Protein AF-0000000079418816 (afdb_homodimer)

Solvent-accessible surface area (backbone atoms only — not comparable to full-atom values): 10644 Å² total; per-residue (Å²): 135,80,79,70,75,73,76,77,67,71,70,72,61,75,65,78,61,76,42,84,51,84,63,90,63,68,49,43,57,79,76,64,30,91,41,49,34,32,41,36,38,38,47,60,48,99,66,18,82,58,53,42,35,40,35,27,32,51,92,74,64,47,74,44,38,36,15,52,84,21,71,58,33,36,50,51,46,38,59,57,60,29,59,69,67,73,46,70,87,120,135,82,82,70,76,73,79,78,67,71,70,71,62,73,68,78,60,77,42,84,51,83,62,89,64,69,49,43,57,78,75,64,28,88,40,50,35,32,40,34,40,38,48,60,48,98,68,20,84,57,55,42,35,39,33,27,30,50,93,73,64,46,74,43,39,35,15,52,86,21,70,58,33,36,50,53,46,38,60,56,59,29,59,67,65,76,46,68,87,121

Organism: Chrysemys picta bellii (NCBI:txid8478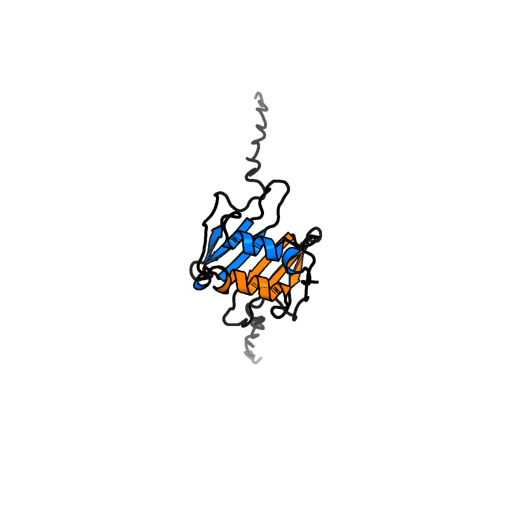)

Structure (mmCIF, N/CA/C/O backbone):
data_AF-0000000079418816-model_v1
#
loop_
_entity.id
_entity.type
_entity.pdbx_description
1 polymer 'C-X-C motif chemokine'
#
loop_
_atom_site.group_PDB
_atom_site.id
_atom_site.type_symbol
_atom_site.label_atom_id
_atom_site.label_alt_id
_atom_site.label_comp_id
_atom_site.label_asym_id
_atom_site.label_entity_id
_atom_site.label_seq_id
_atom_site.pdbx_PDB_ins_code
_atom_site.Cartn_x
_atom_site.Cartn_y
_atom_site.Cartn_z
_atom_site.occupancy
_atom_site.B_iso_or_equiv
_atom_site.auth_seq_id
_atom_site.auth_comp_id
_atom_site.auth_asym_id
_atom_site.auth_atom_id
_atom_site.pdbx_PDB_model_num
ATOM 1 N N . MET A 1 1 ? -8.602 8.156 62.469 1 29.17 1 MET A N 1
ATOM 2 C CA . MET A 1 1 ? -8.273 7.258 61.375 1 29.17 1 MET A CA 1
ATOM 3 C C . MET A 1 1 ? -9.188 7.512 60.156 1 29.17 1 MET A C 1
ATOM 5 O O . MET A 1 1 ? -10.266 6.918 60.062 1 29.17 1 MET A O 1
ATOM 9 N N . ASN A 1 2 ? -9.547 8.734 59.906 1 34.06 2 ASN A N 1
ATOM 10 C CA . ASN A 1 2 ? -10.336 9.367 58.875 1 34.06 2 ASN A CA 1
ATOM 11 C C . ASN A 1 2 ? -9.82 8.984 57.469 1 34.06 2 ASN A C 1
ATOM 13 O O . ASN A 1 2 ? -8.719 9.367 57.094 1 34.06 2 ASN A O 1
ATOM 17 N N . TYR A 1 3 ? -10.172 7.695 57.125 1 39.72 3 TYR A N 1
ATOM 18 C CA . TYR A 1 3 ? -10.008 7.109 55.781 1 39.72 3 TYR A CA 1
ATOM 19 C C . TYR A 1 3 ? -10.523 8.055 54.719 1 39.72 3 TYR A C 1
ATOM 21 O O . TYR A 1 3 ? -11.734 8.273 54.594 1 39.72 3 TYR A O 1
ATOM 29 N N . ARG A 1 4 ? -9.914 9.25 54.656 1 35.97 4 ARG A N 1
ATOM 30 C CA . ARG A 1 4 ? -10.203 10.203 53.562 1 35.97 4 ARG A CA 1
ATOM 31 C C . ARG A 1 4 ? -10.164 9.523 52.219 1 35.97 4 ARG A C 1
ATOM 33 O O . ARG A 1 4 ? -9.18 8.852 51.875 1 35.97 4 ARG A O 1
ATOM 40 N N . ILE A 1 5 ? -11.281 9.078 51.719 1 45.28 5 ILE A N 1
ATOM 41 C CA . ILE A 1 5 ? -11.539 8.57 50.375 1 45.28 5 ILE A CA 1
ATOM 42 C C . ILE A 1 5 ? -10.984 9.547 49.344 1 45.28 5 ILE A C 1
ATOM 44 O O . ILE A 1 5 ? -11.523 10.648 49.156 1 45.28 5 ILE A O 1
ATOM 48 N N . THR A 1 6 ? -9.898 10.195 49.5 1 41.06 6 THR A N 1
ATOM 49 C CA . THR A 1 6 ? -9.719 11.141 48.406 1 41.06 6 THR A CA 1
ATOM 50 C C . THR A 1 6 ? -9.969 10.461 47.062 1 41.06 6 THR A C 1
ATOM 52 O O . THR A 1 6 ? -9.906 9.234 46.969 1 41.06 6 THR A O 1
ATOM 55 N N . GLY A 1 7 ? -10.227 11.312 46 1 36.22 7 GLY A N 1
ATOM 56 C CA . GLY A 1 7 ? -10.719 11.555 44.656 1 36.22 7 GLY A CA 1
ATOM 57 C C . GLY A 1 7 ? -10.008 10.719 43.594 1 36.22 7 GLY A C 1
ATOM 58 O O . GLY A 1 7 ? -8.781 10.672 43.562 1 36.22 7 GLY A O 1
ATOM 59 N N . CYS A 1 8 ? -10.57 9.5 43.312 1 35.91 8 CYS A N 1
ATOM 60 C CA . CYS A 1 8 ? -10.312 8.68 42.156 1 35.91 8 CYS A CA 1
ATOM 61 C C . CYS A 1 8 ? -9.984 9.547 40.938 1 35.91 8 CYS A C 1
ATOM 63 O O . CYS A 1 8 ? -10.867 10.203 40.375 1 35.91 8 CYS A O 1
ATOM 65 N N . SER A 1 9 ? -9.078 10.5 41.219 1 40.78 9 SER A N 1
ATOM 66 C CA . SER A 1 9 ? -8.883 11.211 39.969 1 40.78 9 SER A CA 1
ATOM 67 C C . SER A 1 9 ? -8.758 10.234 38.781 1 40.78 9 SER A C 1
ATOM 69 O O . SER A 1 9 ? -8.008 9.258 38.875 1 40.78 9 SER A O 1
ATOM 71 N N . ILE A 1 10 ? -9.93 10.016 38.219 1 42.16 10 ILE A N 1
ATOM 72 C CA . ILE A 1 10 ? -9.984 9.328 36.938 1 42.16 10 ILE A CA 1
ATOM 73 C C . ILE A 1 10 ? -8.883 9.859 36 1 42.16 10 ILE A C 1
ATOM 75 O O . ILE A 1 10 ? -8.836 11.055 35.719 1 42.16 10 ILE A O 1
ATOM 79 N N . VAL A 1 11 ? -7.684 9.539 36.312 1 39.5 11 VAL A N 1
ATOM 80 C CA . VAL A 1 11 ? -6.648 9.805 35.312 1 39.5 11 VAL A CA 1
ATOM 81 C C . VAL A 1 11 ? -7.211 9.578 33.906 1 39.5 11 VAL A C 1
ATOM 83 O O . VAL A 1 11 ? -7.641 8.469 33.562 1 39.5 11 VAL A O 1
ATOM 86 N N . ARG A 1 12 ? -7.988 10.578 33.406 1 38.59 12 ARG A N 1
ATOM 87 C CA . ARG A 1 12 ? -8.336 10.523 32 1 38.59 12 ARG A CA 1
ATOM 88 C C . ARG A 1 12 ? -7.152 10.07 31.156 1 38.59 12 ARG A C 1
ATOM 90 O O . ARG A 1 12 ? -6.086 10.688 31.188 1 38.59 12 ARG A O 1
ATOM 97 N N . MET A 1 13 ? -6.773 8.781 31.281 1 39.41 13 MET A N 1
ATOM 98 C CA . MET A 1 13 ? -5.75 8.359 30.328 1 39.41 13 MET A CA 1
ATOM 99 C C . MET A 1 13 ? -5.828 9.172 29.047 1 39.41 13 MET A C 1
ATOM 101 O O . MET A 1 13 ? -6.922 9.5 28.578 1 39.41 13 MET A O 1
ATOM 105 N N . PRO A 1 14 ? -4.883 10.117 28.766 1 42.06 14 PRO A N 1
ATOM 106 C CA . PRO A 1 14 ? -4.871 10.68 27.422 1 42.06 14 PRO A CA 1
ATOM 107 C C . PRO A 1 14 ? -5.492 9.75 26.375 1 42.06 14 PRO A C 1
ATOM 109 O O . PRO A 1 14 ? -5.211 8.547 26.375 1 42.06 14 PRO A O 1
ATOM 112 N N . THR A 1 15 ? -6.816 9.727 26.375 1 40.22 15 THR A N 1
ATOM 113 C CA . THR A 1 15 ? -7.324 9.031 25.188 1 40.22 15 THR A CA 1
ATOM 114 C C . THR A 1 15 ? -6.367 9.188 24.016 1 40.22 15 THR A C 1
ATOM 116 O O . THR A 1 15 ? -5.922 10.297 23.719 1 40.22 15 THR A O 1
ATOM 119 N N . SER A 1 16 ? -5.137 8.602 24 1 44.81 16 SER A N 1
ATOM 120 C CA . SER A 1 16 ? -4.309 8.672 22.797 1 44.81 16 SER A CA 1
ATOM 121 C C . SER A 1 16 ? -5.113 9.18 21.594 1 44.81 16 SER A C 1
ATOM 123 O O . SER A 1 16 ? -5.891 8.43 21 1 44.81 16 SER A O 1
ATOM 125 N N . SER A 1 17 ? -5.785 10.281 21.766 1 44.09 17 SER A N 1
ATOM 126 C CA . SER A 1 17 ? -6.582 11.031 20.797 1 44.09 17 SER A CA 1
ATOM 127 C C . SER A 1 17 ? -5.883 11.094 19.438 1 44.09 17 SER A C 1
ATOM 129 O O . SER A 1 17 ? -6.305 11.844 18.547 1 44.09 17 SER A O 1
ATOM 131 N N . ARG A 1 18 ? -4.488 11.141 19.359 1 49.53 18 ARG A N 1
ATOM 132 C CA . ARG A 1 18 ? -4.066 11.188 17.953 1 49.53 18 ARG A CA 1
ATOM 133 C C . ARG A 1 18 ? -4.887 10.234 17.109 1 49.53 18 ARG A C 1
ATOM 135 O O . ARG A 1 18 ? -4.883 9.023 17.344 1 49.53 18 ARG A O 1
ATOM 142 N N . GLY A 1 19 ? -5.977 10.586 16.953 1 57.84 19 GLY A N 1
ATOM 143 C CA . GLY A 1 19 ? -6.875 9.828 16.094 1 57.84 19 GLY A CA 1
ATOM 144 C C . GLY A 1 19 ? -6.156 8.828 15.211 1 57.84 19 GLY A C 1
ATOM 145 O O . GLY A 1 19 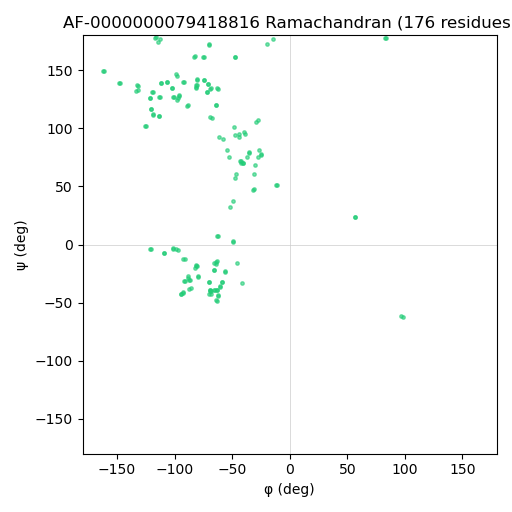? -4.977 8.539 15.422 1 57.84 19 GLY A O 1
ATOM 146 N N . ARG A 1 20 ? -6.895 7.996 14.398 1 67.81 20 ARG A N 1
ATOM 147 C CA . ARG A 1 20 ? -6.539 6.84 13.578 1 67.81 20 ARG A CA 1
ATOM 148 C C . ARG A 1 20 ? -5.578 7.234 12.461 1 67.81 20 ARG A C 1
ATOM 150 O O . ARG A 1 20 ? -5.051 6.375 11.75 1 67.81 20 ARG A O 1
ATOM 157 N N . CYS A 1 21 ? -5.094 8.742 12.609 1 84 21 CYS A N 1
ATOM 158 C CA . CYS A 1 21 ? -4.215 9.062 11.492 1 84 21 CYS A CA 1
ATOM 159 C C . CYS A 1 21 ? -2.805 8.531 11.742 1 84 21 CYS A C 1
ATOM 161 O O . CYS A 1 21 ? -2.314 8.57 12.867 1 84 21 CYS A O 1
ATOM 163 N N . LEU A 1 22 ? -2.291 8.031 10.867 1 89.12 22 LEU A N 1
ATOM 164 C CA . LEU A 1 22 ? -0.971 7.422 10.984 1 89.12 22 LEU A CA 1
ATOM 165 C C . LEU A 1 22 ? 0.127 8.453 10.734 1 89.12 22 LEU A C 1
ATOM 167 O O . LEU A 1 22 ? 1.235 8.32 11.258 1 89.12 22 LEU A O 1
ATOM 171 N N . CYS A 1 23 ? -0.204 9.43 9.883 1 92.44 23 CYS A N 1
ATOM 172 C CA . CYS A 1 23 ? 0.782 10.453 9.547 1 92.44 23 CYS A CA 1
ATOM 173 C C . CYS A 1 23 ? 0.585 11.703 10.398 1 92.44 23 CYS A C 1
ATOM 175 O O . CYS A 1 23 ? -0.519 12.242 10.469 1 92.44 23 CYS A O 1
ATOM 177 N N . VAL A 1 24 ? 1.654 12.133 11.078 1 84.06 24 VAL A N 1
ATOM 178 C CA . VAL A 1 24 ? 1.581 13.25 12.008 1 84.06 24 VAL A CA 1
ATOM 179 C C . VAL A 1 24 ? 1.806 14.562 11.25 1 84.06 24 VAL A C 1
ATOM 181 O O . VAL A 1 24 ? 1.176 15.578 11.555 1 84.06 24 VAL A O 1
ATOM 184 N N . THR A 1 25 ? 2.674 14.609 10.289 1 87.38 25 THR A N 1
ATOM 185 C CA . THR A 1 25 ? 2.99 15.797 9.516 1 87.38 25 THR A CA 1
ATOM 186 C C . THR A 1 25 ? 2.541 15.641 8.07 1 87.38 25 THR A C 1
ATOM 188 O O . THR A 1 25 ? 1.988 14.602 7.695 1 87.38 25 THR A O 1
ATOM 191 N N . ALA A 1 26 ? 2.684 16.625 7.258 1 92.94 26 ALA A N 1
ATOM 192 C CA . ALA A 1 26 ? 2.234 16.625 5.867 1 92.94 26 ALA A CA 1
ATOM 193 C C . ALA A 1 26 ? 3.016 15.602 5.043 1 92.94 26 ALA A C 1
ATOM 195 O O . ALA A 1 26 ? 2.58 15.203 3.961 1 92.94 26 ALA A O 1
ATOM 196 N N . GLY A 1 27 ? 4.07 15.141 5.504 1 94.75 27 GLY A N 1
ATOM 197 C CA . GLY A 1 27 ? 4.84 14.102 4.84 1 94.75 27 GLY A CA 1
ATOM 198 C C . GLY A 1 27 ? 5.75 14.641 3.75 1 94.75 27 GLY A C 1
ATOM 199 O O . GLY A 1 27 ? 5.777 15.852 3.496 1 94.75 27 GLY A O 1
ATOM 200 N N . ILE A 1 28 ? 6.488 13.828 3.137 1 95.62 28 ILE A N 1
ATOM 201 C CA . ILE A 1 28 ? 7.387 14.164 2.039 1 95.62 28 ILE A CA 1
ATOM 202 C C . ILE A 1 28 ? 6.609 14.195 0.726 1 95.62 28 ILE A C 1
ATOM 204 O O . ILE A 1 28 ? 5.5 13.656 0.641 1 95.62 28 ILE A O 1
ATOM 208 N N .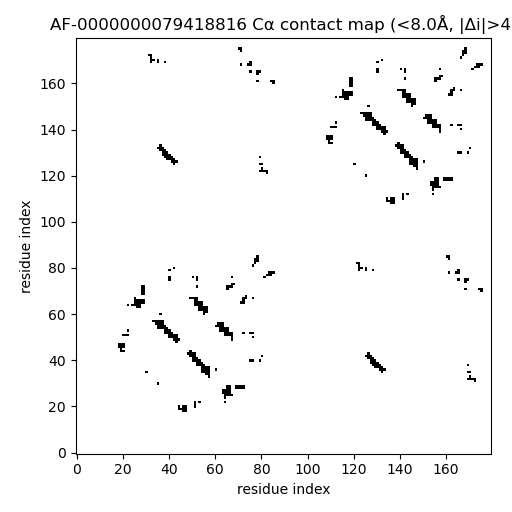 ARG A 1 29 ? 7.164 14.805 -0.195 1 93.44 29 ARG A N 1
ATOM 209 C CA . ARG A 1 29 ? 6.434 15.016 -1.439 1 93.44 29 ARG A CA 1
ATOM 210 C C . ARG A 1 29 ? 6.695 13.883 -2.43 1 93.44 29 ARG A C 1
ATOM 212 O O . ARG A 1 29 ? 5.852 13.586 -3.277 1 93.44 29 ARG A O 1
ATOM 219 N N . SER A 1 30 ? 7.934 13.297 -2.357 1 92.88 30 SER A N 1
ATOM 220 C CA . SER A 1 30 ? 8.266 12.25 -3.32 1 92.88 30 SER A CA 1
ATOM 221 C C . SER A 1 30 ? 9.445 11.406 -2.834 1 92.88 30 SER A C 1
ATOM 223 O O . SER A 1 30 ? 10.305 11.898 -2.104 1 92.88 30 SER A O 1
ATOM 225 N N . ILE A 1 31 ? 9.414 10.109 -3.256 1 93.75 31 ILE A N 1
ATOM 226 C CA . ILE A 1 31 ? 10.484 9.164 -2.973 1 93.75 31 ILE A CA 1
ATOM 227 C C . ILE A 1 31 ? 10.852 8.406 -4.246 1 93.75 31 ILE A C 1
ATOM 229 O O . ILE A 1 31 ? 9.969 7.977 -5 1 93.75 31 ILE A O 1
ATOM 233 N N . HIS A 1 32 ? 12.133 8.344 -4.48 1 93.12 32 HIS A N 1
ATOM 234 C CA . HIS A 1 32 ? 12.57 7.555 -5.625 1 93.12 32 HIS A CA 1
ATOM 235 C C . HIS A 1 32 ? 12.203 6.086 -5.449 1 93.12 32 HIS A C 1
ATOM 237 O O . HIS A 1 32 ? 12.398 5.516 -4.375 1 93.12 32 HIS A O 1
ATOM 243 N N . PRO A 1 33 ? 11.648 5.48 -6.52 1 92.88 33 PRO A N 1
ATOM 244 C CA . PRO A 1 33 ? 11.195 4.09 -6.438 1 92.88 33 PRO A CA 1
ATOM 245 C C . PRO A 1 33 ? 12.297 3.129 -6.008 1 92.88 33 PRO A C 1
ATOM 247 O O . PRO A 1 33 ? 12.023 2.094 -5.398 1 92.88 33 PRO A O 1
ATOM 250 N N . LYS A 1 34 ? 13.547 3.5 -6.211 1 91 34 LYS A N 1
ATOM 251 C CA . LYS A 1 34 ? 14.672 2.627 -5.871 1 91 34 LYS A CA 1
ATOM 252 C C . LYS A 1 34 ? 14.758 2.416 -4.363 1 91 34 LYS A C 1
ATOM 254 O O . LYS A 1 34 ? 15.312 1.412 -3.902 1 91 34 LYS A O 1
ATOM 259 N N . TYR A 1 35 ? 14.18 3.34 -3.684 1 94.12 35 TYR A N 1
ATOM 260 C CA . TYR A 1 35 ? 14.32 3.289 -2.232 1 94.12 35 TYR A CA 1
ATOM 261 C C . TYR A 1 35 ? 13.062 2.719 -1.584 1 94.12 35 TYR A C 1
ATOM 263 O O . TYR A 1 35 ? 13.023 2.512 -0.369 1 94.12 35 TYR A O 1
ATOM 271 N N . ILE A 1 36 ? 12.125 2.453 -2.346 1 95.25 36 ILE A N 1
ATOM 272 C CA . ILE A 1 36 ? 10.836 2.029 -1.809 1 95.25 36 ILE A CA 1
ATOM 273 C C . ILE A 1 36 ? 10.82 0.511 -1.654 1 95.25 36 ILE A C 1
ATOM 275 O O . ILE A 1 36 ? 11.016 -0.221 -2.625 1 95.25 36 ILE A O 1
ATOM 279 N N . ALA A 1 37 ? 10.641 0.013 -0.455 1 96.25 37 ALA A N 1
ATOM 280 C CA . ALA A 1 37 ? 10.523 -1.41 -0.149 1 96.25 37 ALA A CA 1
ATOM 281 C C . ALA A 1 37 ? 9.062 -1.845 -0.11 1 96.25 37 ALA A C 1
ATOM 283 O O . ALA A 1 37 ? 8.703 -2.898 -0.641 1 96.25 37 ALA A O 1
ATOM 284 N N . LYS A 1 38 ? 8.266 -0.982 0.519 1 97 38 LYS A N 1
ATOM 285 C CA . LYS A 1 38 ? 6.852 -1.271 0.732 1 97 38 LYS A CA 1
ATOM 286 C C . LYS A 1 38 ? 6.02 0.009 0.708 1 97 38 LYS A C 1
ATOM 288 O O . LYS A 1 38 ? 6.445 1.044 1.224 1 97 38 LYS A O 1
ATOM 293 N N . VAL A 1 39 ? 4.855 0.007 0.099 1 97.62 39 VAL A N 1
ATOM 294 C CA . VAL A 1 39 ? 3.924 1.13 0.076 1 97.62 39 VAL A CA 1
ATOM 295 C C . VAL A 1 39 ? 2.605 0.721 0.728 1 97.62 39 VAL A C 1
ATOM 297 O O . VAL A 1 39 ? 2.066 -0.349 0.435 1 97.62 39 VAL A O 1
ATOM 300 N N . GLU A 1 40 ? 2.123 1.508 1.602 1 97.62 40 GLU A N 1
ATOM 301 C CA . GLU A 1 40 ? 0.831 1.305 2.25 1 97.62 40 GLU A CA 1
ATOM 302 C C . GLU A 1 40 ? -0.098 2.492 2.014 1 97.62 40 GLU A C 1
ATOM 304 O O . GLU A 1 40 ? 0.256 3.633 2.314 1 97.62 40 GLU A O 1
ATOM 309 N N . ILE A 1 41 ? -1.265 2.258 1.525 1 97.69 41 ILE A N 1
ATOM 310 C CA . ILE A 1 41 ? -2.273 3.287 1.303 1 97.69 41 ILE A CA 1
ATOM 311 C C . ILE A 1 41 ? -3.463 3.055 2.23 1 97.69 41 ILE A C 1
ATOM 313 O O . ILE A 1 41 ? -4.164 2.047 2.109 1 97.69 41 ILE A O 1
ATOM 317 N N . TYR A 1 42 ? -3.617 3.932 3.174 1 95.94 42 TYR A N 1
ATOM 318 C CA . TYR A 1 42 ? -4.703 3.842 4.145 1 95.94 42 TYR A CA 1
ATOM 319 C C . TYR A 1 42 ? -5.879 4.715 3.727 1 95.94 42 TYR A C 1
ATOM 321 O O . TYR A 1 42 ? -5.727 5.922 3.52 1 95.94 42 TYR A O 1
ATOM 329 N N . GLY A 1 43 ? -7.039 4.059 3.711 1 94.38 43 GLY A N 1
ATOM 330 C CA . GLY A 1 43 ? -8.242 4.816 3.398 1 94.38 43 GLY A CA 1
ATOM 331 C C . GLY A 1 43 ? -8.648 5.777 4.5 1 94.38 43 GLY A C 1
ATOM 332 O O . GLY A 1 43 ? -8.07 5.758 5.59 1 94.38 43 GLY A O 1
ATOM 333 N N . GLN A 1 44 ? -9.602 6.551 4.168 1 90.94 44 GLN A N 1
ATOM 334 C CA . GLN A 1 44 ? -10.094 7.547 5.105 1 90.94 44 GLN A CA 1
ATOM 335 C C . GLN A 1 44 ? -10.867 6.895 6.25 1 90.94 44 GLN A C 1
ATOM 337 O O . GLN A 1 44 ? -11.523 5.867 6.055 1 90.94 44 GLN A O 1
ATOM 342 N N . SER A 1 45 ? -10.602 7.414 7.426 1 88.31 45 SER A N 1
ATOM 343 C CA . SER A 1 45 ? -11.328 6.938 8.594 1 88.31 45 SER A CA 1
ATOM 344 C C . SER A 1 45 ? -12.164 8.055 9.219 1 88.31 45 SER A C 1
ATOM 346 O O . SER A 1 45 ? -12.172 9.18 8.727 1 88.31 45 SER A O 1
ATOM 348 N N . SER A 1 46 ? -12.914 7.738 10.281 1 85 46 SER A N 1
ATOM 349 C CA . SER A 1 46 ? -13.766 8.695 10.977 1 85 46 SER A CA 1
ATOM 350 C C . SER A 1 46 ? -12.961 9.875 11.508 1 85 46 SER A C 1
ATOM 352 O O . SER A 1 46 ? -13.43 11.016 11.492 1 85 46 SER A O 1
ATOM 354 N N . SER A 1 47 ? -11.688 9.609 11.891 1 87.12 47 SER A N 1
ATOM 355 C CA . SER A 1 47 ? -10.891 10.648 12.539 1 87.12 47 SER A CA 1
ATOM 356 C C . SER A 1 47 ? -9.781 11.141 11.617 1 87.12 47 SER A C 1
ATOM 358 O O . SER A 1 47 ? -9.078 12.102 11.945 1 87.12 47 SER A O 1
ATOM 360 N N . CYS A 1 48 ? -9.562 10.555 10.508 1 90.5 48 CYS A N 1
ATOM 361 C CA . CYS A 1 48 ? -8.555 10.906 9.516 1 90.5 48 CYS A CA 1
ATOM 362 C C . CYS A 1 48 ? -9.18 11.109 8.141 1 90.5 48 CYS A C 1
ATOM 364 O O . CYS A 1 48 ? -9.477 10.141 7.445 1 90.5 48 CYS A O 1
ATOM 366 N N . GLN A 1 49 ? -9.344 12.289 7.785 1 87.44 49 GLN A N 1
ATOM 367 C CA . GLN A 1 49 ? -10.148 12.609 6.613 1 87.44 49 GLN A CA 1
ATOM 368 C C . GLN A 1 49 ? -9.344 12.438 5.328 1 87.44 49 GLN A C 1
ATOM 370 O O . GLN A 1 49 ? -9.914 12.32 4.242 1 87.44 49 GLN A O 1
ATOM 375 N N . GLN A 1 50 ? -8.062 12.43 5.52 1 90.38 50 GLN A N 1
ATOM 376 C CA . GLN A 1 50 ? -7.242 12.289 4.32 1 90.38 50 GLN A CA 1
ATOM 377 C C . GLN A 1 50 ? -6.805 10.844 4.113 1 90.38 50 GLN A C 1
ATOM 379 O O . GLN A 1 50 ? -6.664 10.094 5.078 1 90.38 50 GLN A O 1
ATOM 384 N N . ILE A 1 51 ? -6.719 10.445 2.867 1 94.88 51 ILE A N 1
ATOM 385 C CA . ILE A 1 51 ? -6.082 9.172 2.557 1 94.88 51 ILE A CA 1
ATOM 386 C C . ILE A 1 51 ? -4.574 9.281 2.771 1 94.88 51 ILE A C 1
ATOM 388 O O . ILE A 1 51 ? -3.951 10.266 2.359 1 94.88 51 ILE A O 1
ATOM 392 N N . GLU A 1 52 ? -4.039 8.32 3.479 1 96.19 52 GLU A N 1
ATOM 393 C CA . GLU A 1 52 ? -2.623 8.383 3.824 1 96.19 52 GLU A CA 1
ATOM 394 C C . GLU A 1 52 ? -1.808 7.383 3.014 1 96.19 52 GLU A C 1
ATOM 396 O O . GLU A 1 52 ? -2.246 6.25 2.795 1 96.19 52 GLU A O 1
ATOM 401 N N . VAL A 1 53 ? -0.606 7.836 2.59 1 96.81 53 VAL A N 1
ATOM 402 C CA . VAL A 1 53 ? 0.351 6.996 1.879 1 96.81 53 VAL A CA 1
ATOM 403 C C . VAL A 1 53 ? 1.646 6.895 2.68 1 96.81 53 VAL A C 1
ATOM 405 O O . VAL A 1 53 ? 2.316 7.902 2.92 1 96.81 53 VAL A O 1
ATOM 408 N N . ILE A 1 54 ? 1.966 5.738 3.209 1 97.19 54 ILE A N 1
ATOM 409 C CA . ILE A 1 54 ? 3.166 5.5 4.004 1 97.19 54 ILE A CA 1
ATOM 410 C C . ILE A 1 54 ? 4.102 4.551 3.26 1 97.19 54 ILE A C 1
ATOM 412 O O . ILE A 1 54 ? 3.705 3.447 2.883 1 97.19 54 ILE A O 1
ATOM 416 N N . VAL A 1 55 ? 5.359 4.992 3.105 1 97 55 VAL A N 1
ATOM 417 C CA . VAL A 1 55 ? 6.348 4.184 2.398 1 97 55 VAL A CA 1
ATOM 418 C C . VAL A 1 55 ? 7.41 3.689 3.381 1 97 55 VAL A C 1
ATOM 420 O O . VAL A 1 55 ? 7.785 4.41 4.309 1 97 55 VAL A O 1
ATOM 423 N N . THR A 1 56 ? 7.801 2.459 3.217 1 97.44 56 THR A N 1
ATOM 424 C CA . THR A 1 56 ? 8.938 1.895 3.932 1 97.44 56 THR A CA 1
ATOM 425 C C . THR A 1 56 ? 10.18 1.861 3.039 1 97.44 56 THR A C 1
ATOM 427 O O . THR A 1 56 ? 10.117 1.39 1.901 1 97.44 56 THR A O 1
ATOM 430 N N . LEU A 1 57 ? 11.234 2.418 3.547 1 96.94 57 LEU A N 1
ATOM 431 C CA . LEU A 1 57 ? 12.469 2.52 2.77 1 96.94 57 LEU A CA 1
ATOM 432 C C . LEU A 1 57 ? 13.242 1.204 2.801 1 96.94 57 LEU A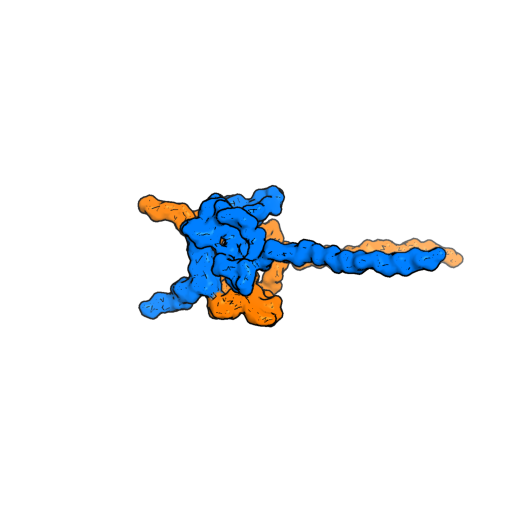 C 1
ATOM 434 O O . LEU A 1 57 ? 13.242 0.504 3.816 1 96.94 57 LEU A O 1
ATOM 438 N N . ARG A 1 58 ? 13.781 0.977 1.661 1 92.25 58 ARG A N 1
ATOM 439 C CA . ARG A 1 58 ? 14.641 -0.195 1.556 1 92.25 58 ARG A CA 1
ATOM 440 C C . ARG A 1 58 ? 15.93 -0.001 2.352 1 92.25 58 ARG A C 1
ATOM 442 O O . ARG A 1 58 ? 16.5 1.088 2.354 1 92.25 58 ARG A O 1
ATOM 449 N N . GLY A 1 59 ? 16.359 -0.973 3.131 1 90.12 59 GLY A N 1
ATOM 450 C CA . GLY A 1 59 ? 17.609 -0.865 3.867 1 90.12 59 GLY A CA 1
ATOM 451 C C . GLY A 1 59 ? 17.422 -0.439 5.312 1 90.12 59 GLY A C 1
ATOM 452 O O . GLY A 1 59 ? 17.609 -1.239 6.23 1 90.12 59 GLY A O 1
ATOM 453 N N . SER A 1 60 ? 16.875 0.773 5.473 1 94.5 60 SER A N 1
ATOM 454 C CA . SER A 1 60 ? 16.734 1.304 6.824 1 94.5 60 SER A CA 1
ATOM 455 C C . SER A 1 60 ? 15.383 0.944 7.426 1 94.5 60 SER A C 1
ATOM 457 O O . SER A 1 60 ? 15.188 1.063 8.633 1 94.5 60 SER A O 1
ATOM 459 N N . GLU A 1 61 ? 14.555 0.503 6.672 1 93.38 61 GLU A N 1
ATOM 460 C CA . GLU A 1 61 ? 13.211 0.143 7.098 1 93.38 61 GLU A CA 1
ATOM 461 C C . GLU A 1 61 ? 12.508 1.325 7.758 1 93.38 61 GLU A C 1
ATOM 463 O O . GLU A 1 61 ? 11.672 1.14 8.648 1 93.38 61 GLU A O 1
ATOM 468 N N . GLN A 1 62 ? 13 2.555 7.379 1 95.5 62 GLN A N 1
ATOM 469 C CA . GLN A 1 62 ? 12.328 3.756 7.859 1 95.5 62 GLN A CA 1
ATOM 470 C C . GLN A 1 62 ? 11.008 3.986 7.121 1 95.5 62 GLN A C 1
ATOM 472 O O . GLN A 1 62 ? 10.93 3.764 5.91 1 95.5 62 GLN A O 1
ATOM 477 N N . ARG A 1 63 ? 10.047 4.43 7.898 1 95.5 63 ARG A N 1
ATOM 478 C CA . ARG A 1 63 ? 8.75 4.754 7.312 1 95.5 63 ARG A CA 1
ATOM 479 C C . ARG A 1 63 ? 8.586 6.262 7.148 1 95.5 63 ARG A C 1
ATOM 481 O O . ARG A 1 63 ? 8.875 7.027 8.07 1 95.5 63 ARG A O 1
ATOM 488 N N . LYS A 1 64 ? 8.102 6.594 5.977 1 96.75 64 LYS A N 1
ATOM 489 C CA . LYS A 1 64 ? 7.848 8.008 5.695 1 96.75 64 LYS A CA 1
ATOM 490 C C . LYS A 1 64 ? 6.461 8.203 5.09 1 96.75 64 LYS A C 1
ATOM 492 O O . LYS A 1 64 ? 6.031 7.43 4.234 1 96.75 64 LYS A O 1
ATOM 497 N N . CYS A 1 65 ? 5.848 9.242 5.609 1 97.19 65 CYS A N 1
ATOM 498 C CA . CYS A 1 65 ? 4.562 9.625 5.039 1 97.19 65 CYS A CA 1
ATOM 499 C C . CYS A 1 65 ? 4.75 10.461 3.779 1 97.19 65 CYS A C 1
ATOM 501 O O . CYS A 1 65 ? 5.574 11.375 3.754 1 97.19 65 CYS A O 1
ATOM 503 N N . LEU A 1 66 ? 3.977 10.117 2.758 1 96.5 66 LEU A N 1
ATOM 504 C CA . LEU A 1 66 ? 3.902 10.953 1.562 1 96.5 66 LEU A CA 1
ATOM 505 C C . LEU A 1 66 ? 2.762 11.961 1.67 1 96.5 66 LEU A C 1
ATOM 507 O O . LEU A 1 66 ? 1.681 11.633 2.164 1 96.5 66 LEU A O 1
ATOM 511 N N . ASN A 1 67 ? 3.039 13.156 1.208 1 96.44 67 ASN A N 1
ATOM 512 C CA . ASN A 1 67 ? 1.983 14.164 1.177 1 96.44 67 ASN A CA 1
ATOM 513 C C . ASN A 1 67 ? 0.853 13.766 0.234 1 96.44 67 ASN A C 1
ATOM 515 O O . ASN A 1 67 ? 1.079 13.547 -0.958 1 96.44 67 ASN A O 1
ATOM 519 N N . SER A 1 68 ? -0.405 13.617 0.733 1 94.69 68 SER A N 1
ATOM 520 C CA . SER A 1 68 ? -1.558 13.133 -0.017 1 94.69 68 SER A CA 1
ATOM 521 C C . SER A 1 68 ? -1.908 14.07 -1.165 1 94.69 68 SER A C 1
ATOM 523 O O . SER A 1 68 ? -2.631 13.688 -2.088 1 94.69 68 SER A O 1
ATOM 525 N N . LYS A 1 69 ? -1.375 15.195 -1.117 1 94.44 69 LYS A N 1
ATOM 526 C CA . LYS A 1 69 ? -1.635 16.172 -2.16 1 94.44 69 LYS A CA 1
ATOM 527 C C . LYS A 1 69 ? -0.513 16.203 -3.193 1 94.44 69 LYS A C 1
ATOM 529 O O . LYS A 1 69 ? -0.594 16.906 -4.195 1 94.44 69 LYS A O 1
ATOM 534 N N . SER A 1 70 ? 0.508 15.398 -2.898 1 94.31 70 SER A N 1
ATOM 535 C CA . SER A 1 70 ? 1.613 15.336 -3.85 1 94.31 70 SER A CA 1
ATOM 536 C C . SER A 1 70 ? 1.236 14.516 -5.078 1 94.31 70 SER A C 1
ATOM 538 O O . SER A 1 70 ? 0.334 13.68 -5.02 1 94.31 70 SER A O 1
ATOM 540 N N . LYS A 1 71 ? 1.981 14.719 -6.117 1 92.56 71 LYS A N 1
ATOM 541 C CA . LYS A 1 71 ? 1.704 14.016 -7.371 1 92.56 71 LYS A CA 1
ATOM 542 C C . LYS A 1 71 ? 1.843 12.508 -7.199 1 92.56 71 LYS A C 1
ATOM 544 O O . LYS A 1 71 ? 0.979 11.75 -7.637 1 92.56 71 LYS A O 1
ATOM 549 N N . GLN A 1 72 ? 2.9 12.141 -6.508 1 93.5 72 GLN A N 1
ATOM 550 C CA . GLN A 1 72 ? 3.18 10.727 -6.312 1 93.5 72 GLN A CA 1
ATOM 551 C C . GLN A 1 72 ? 2.08 10.055 -5.492 1 93.5 72 GLN A C 1
ATOM 553 O O . GLN A 1 72 ? 1.545 9.016 -5.895 1 93.5 72 GLN A O 1
ATOM 558 N N . ALA A 1 73 ? 1.742 10.695 -4.41 1 95.75 73 ALA A N 1
ATOM 559 C CA . ALA A 1 73 ? 0.715 10.133 -3.537 1 95.75 73 ALA A CA 1
ATOM 560 C C . ALA A 1 73 ? -0.657 10.172 -4.203 1 95.75 73 ALA A C 1
ATOM 562 O O . ALA A 1 73 ? -1.427 9.219 -4.121 1 95.75 73 ALA A O 1
ATOM 563 N N . SER A 1 74 ? -0.891 11.281 -4.887 1 94 74 SER A N 1
ATOM 564 C CA . SER A 1 74 ? -2.18 11.453 -5.547 1 94 74 SER A CA 1
ATOM 565 C C . SER A 1 74 ? -2.418 10.359 -6.586 1 94 74 SER A C 1
ATOM 567 O O . SER A 1 74 ? -3.533 9.852 -6.711 1 94 74 SER A O 1
ATOM 569 N N . ARG A 1 75 ? -1.422 9.93 -7.242 1 92.19 75 ARG A N 1
ATOM 570 C CA . ARG A 1 75 ? -1.536 8.875 -8.242 1 92.19 75 ARG A CA 1
ATOM 571 C C . ARG A 1 75 ? -1.836 7.531 -7.578 1 92.19 75 ARG A C 1
ATOM 573 O O . ARG A 1 75 ? -2.691 6.777 -8.047 1 92.19 75 ARG A O 1
ATOM 580 N N . LEU A 1 76 ? -1.159 7.309 -6.512 1 94.75 76 LEU A N 1
ATOM 581 C CA . LEU A 1 76 ? -1.384 6.074 -5.77 1 94.75 76 LEU A CA 1
ATOM 582 C C . LEU A 1 76 ? -2.811 6.012 -5.238 1 94.75 76 LEU A C 1
ATOM 584 O O . LEU A 1 76 ? -3.463 4.969 -5.316 1 94.75 76 LEU A O 1
ATOM 588 N N . ILE A 1 77 ? -3.297 7.172 -4.781 1 95.5 77 ILE A N 1
ATOM 589 C CA . ILE A 1 77 ? -4.637 7.277 -4.211 1 95.5 77 ILE A CA 1
ATOM 590 C C . ILE A 1 77 ? -5.68 7.082 -5.309 1 95.5 77 ILE A C 1
ATOM 592 O O . ILE A 1 77 ? -6.676 6.383 -5.109 1 95.5 77 ILE A O 1
ATOM 596 N N . GLN A 1 78 ? -5.414 7.633 -6.473 1 93 78 GLN A N 1
ATOM 597 C CA . GLN A 1 78 ? -6.348 7.539 -7.59 1 93 78 GLN A CA 1
ATOM 598 C C . GLN A 1 78 ? -6.5 6.094 -8.062 1 93 78 GLN A C 1
ATOM 600 O O . GLN A 1 78 ? -7.613 5.629 -8.305 1 93 78 GLN A O 1
ATOM 605 N N . VAL A 1 79 ? -5.41 5.363 -8.078 1 91.12 79 VAL A N 1
ATOM 606 C CA . VAL A 1 79 ? -5.422 4.004 -8.609 1 91.12 79 VAL A CA 1
ATOM 607 C C . VAL A 1 79 ? -5.996 3.049 -7.566 1 91.12 79 VAL A C 1
ATOM 609 O O . VAL A 1 79 ? -6.648 2.061 -7.91 1 91.12 79 VAL A O 1
ATOM 612 N N . SER A 1 80 ? -5.863 3.365 -6.289 1 94.06 80 SER A N 1
ATOM 613 C CA . SER A 1 80 ? -6.258 2.441 -5.23 1 94.06 80 SER A CA 1
ATOM 614 C C . SER A 1 80 ? -7.695 2.691 -4.789 1 94.06 80 SER A C 1
ATOM 616 O O . SER A 1 80 ? -8.453 1.747 -4.57 1 94.06 80 SER A O 1
ATOM 618 N N . HIS A 1 81 ? -8.008 3.977 -4.688 1 93 81 HIS A N 1
ATOM 619 C CA . HIS A 1 81 ? -9.258 4.285 -4.004 1 93 81 HIS A CA 1
ATOM 620 C C . HIS A 1 81 ? -10.211 5.043 -4.922 1 93 81 HIS A C 1
ATOM 622 O O . HIS A 1 81 ? -11.375 5.258 -4.57 1 93 81 HIS A O 1
ATOM 628 N N . LYS A 1 82 ? -9.594 5.254 -6.016 1 85.06 82 LYS A N 1
ATOM 629 C CA . LYS A 1 82 ? -10.5 5.984 -6.902 1 85.06 82 LYS A CA 1
ATOM 630 C C . LYS A 1 82 ? -10.75 5.203 -8.188 1 85.06 82 LYS A C 1
ATOM 632 O O . LYS A 1 82 ? -9.883 4.473 -8.664 1 85.06 82 LYS A O 1
ATOM 637 N N . ASP A 1 83 ? -11.945 4.75 -8.539 1 70.5 83 ASP A N 1
ATOM 638 C CA . ASP A 1 83 ? -12.445 3.92 -9.633 1 70.5 83 ASP A CA 1
ATOM 639 C C . ASP A 1 83 ? -11.938 4.414 -10.984 1 70.5 83 ASP A C 1
ATOM 641 O O . ASP A 1 83 ? -12.273 3.848 -12.023 1 70.5 83 ASP A O 1
ATOM 645 N N . LYS A 1 84 ? -11.156 5.363 -10.945 1 61.91 84 LYS A N 1
ATOM 646 C CA . LYS A 1 84 ? -10.891 5.953 -12.25 1 61.91 84 LYS A CA 1
ATOM 647 C C . LYS A 1 84 ? -10.055 5.02 -13.117 1 61.91 84 LYS A C 1
ATOM 649 O O . LYS A 1 84 ? -10.266 4.93 -14.328 1 61.91 84 LYS A O 1
ATOM 654 N N . PHE A 1 85 ? -9.195 4.25 -12.516 1 58.88 85 PHE A N 1
ATOM 655 C CA . PHE A 1 85 ? -8.234 3.494 -13.305 1 58.88 85 PHE A CA 1
ATOM 656 C C . PHE A 1 85 ? -8.812 2.145 -13.711 1 58.88 85 PHE A C 1
ATOM 658 O O . PHE A 1 85 ? -8.438 1.59 -14.75 1 58.88 85 PHE A O 1
ATOM 665 N N . LEU A 1 86 ? -9.734 1.687 -12.812 1 58.12 86 LEU A N 1
ATOM 666 C CA . LEU A 1 86 ? -10.305 0.386 -13.148 1 58.12 86 LEU A CA 1
ATOM 667 C C . LEU A 1 86 ? -11.406 0.53 -14.188 1 58.12 86 LEU A C 1
ATOM 669 O O . LEU A 1 86 ? -11.953 -0.469 -14.664 1 58.12 86 LEU A O 1
ATOM 673 N N . ARG A 1 87 ? -11.867 1.809 -14.258 1 52.81 87 ARG A N 1
ATOM 674 C CA . ARG A 1 87 ? -12.93 1.951 -15.242 1 52.81 87 ARG A CA 1
ATOM 675 C C . ARG A 1 87 ? -12.391 1.752 -16.656 1 52.81 87 ARG A C 1
ATOM 677 O O . ARG A 1 87 ? -11.359 2.314 -17.016 1 52.81 87 ARG A O 1
ATOM 684 N N . ARG A 1 88 ? -12.727 0.66 -17.281 1 47.41 88 ARG A N 1
ATOM 685 C CA . ARG A 1 88 ? -12.508 0.325 -18.672 1 47.41 88 ARG A CA 1
ATOM 686 C C . ARG A 1 88 ? -12.727 1.543 -19.578 1 47.41 88 ARG A C 1
ATOM 688 O O . ARG A 1 88 ? -13.758 2.213 -19.484 1 47.41 88 ARG A O 1
ATOM 695 N N . SER A 1 89 ? -11.594 2.387 -20 1 37.62 89 SER A N 1
ATOM 696 C CA . SER A 1 89 ? -11.883 3.285 -21.109 1 37.62 89 SER A CA 1
ATOM 697 C C . SER A 1 89 ? -12.984 2.729 -22 1 37.62 89 SER A C 1
ATOM 699 O O . SER A 1 89 ? -12.797 1.707 -22.672 1 37.62 89 SER A O 1
ATOM 701 N N . LYS A 1 90 ? -14.234 2.73 -21.672 1 33.62 90 LYS A N 1
ATOM 702 C CA . LYS A 1 90 ? -15.234 2.523 -22.703 1 33.62 90 LYS A CA 1
ATOM 703 C C . LYS A 1 90 ? -14.914 3.352 -23.953 1 33.62 90 LYS A C 1
ATOM 705 O O . LYS A 1 90 ? -14.539 4.52 -23.844 1 33.62 90 LYS A O 1
ATOM 710 N N . MET B 1 1 ? 22.25 -53.969 29.625 1 30.73 1 MET B N 1
ATOM 711 C CA . MET B 1 1 ? 21.266 -53.156 28.906 1 30.73 1 MET B CA 1
ATOM 712 C C . MET B 1 1 ? 21.938 -52 28.203 1 30.73 1 MET B C 1
ATOM 714 O O . MET B 1 1 ? 22.656 -51.219 28.828 1 30.73 1 MET B O 1
ATOM 718 N N . ASN B 1 2 ? 22.234 -52.062 26.906 1 35.72 2 ASN B N 1
ATOM 719 C CA . ASN B 1 2 ? 22.797 -51.281 25.812 1 35.72 2 ASN B CA 1
ATOM 720 C C . ASN B 1 2 ? 22.078 -49.938 25.625 1 35.72 2 ASN B C 1
ATOM 722 O O . ASN B 1 2 ? 20.875 -49.938 25.328 1 35.72 2 ASN B O 1
ATOM 726 N N . TYR B 1 3 ? 22.469 -48.969 26.453 1 42.03 3 TYR B N 1
ATOM 727 C CA . TYR B 1 3 ? 22.125 -47.531 26.375 1 42.03 3 TYR B CA 1
ATOM 728 C C . TYR B 1 3 ? 22.328 -47 24.969 1 42.03 3 TYR B C 1
ATOM 730 O O . TYR B 1 3 ? 23.453 -46.875 24.5 1 42.03 3 TYR B O 1
ATOM 738 N N . ARG B 1 4 ? 21.594 -47.688 23.953 1 36.62 4 ARG B N 1
ATOM 739 C CA . ARG B 1 4 ? 21.578 -47.219 22.562 1 36.62 4 ARG B CA 1
ATOM 740 C C . ARG B 1 4 ? 21.297 -45.75 22.469 1 36.62 4 ARG B C 1
ATOM 742 O O . ARG B 1 4 ? 20.328 -45.25 23.031 1 36.62 4 ARG B O 1
ATOM 749 N N . ILE B 1 5 ? 22.266 -44.938 22.281 1 44.94 5 ILE B N 1
ATOM 750 C CA . ILE B 1 5 ? 22.297 -43.531 21.969 1 44.94 5 ILE B CA 1
ATOM 751 C C . ILE B 1 5 ? 21.422 -43.25 20.75 1 44.94 5 ILE B C 1
ATOM 753 O O . ILE B 1 5 ? 21.797 -43.594 19.609 1 44.94 5 ILE B O 1
ATOM 757 N N . THR B 1 6 ? 20.359 -43.938 20.5 1 41.22 6 THR B N 1
ATOM 758 C CA . THR B 1 6 ? 19.891 -43.562 19.172 1 41.22 6 THR B CA 1
ATOM 759 C C . THR B 1 6 ? 19.859 -42.062 19 1 41.22 6 THR B C 1
ATOM 761 O O . THR B 1 6 ? 19.844 -41.312 19.984 1 41.22 6 THR B O 1
ATOM 764 N N . GLY B 1 7 ? 19.828 -41.594 17.703 1 36.22 7 GLY B N 1
ATOM 765 C CA . GLY B 1 7 ? 20 -40.531 16.703 1 36.22 7 GLY B CA 1
ATOM 766 C C . GLY B 1 7 ? 19.078 -39.344 16.938 1 36.22 7 GLY B C 1
ATOM 767 O O . GLY B 1 7 ? 17.875 -39.531 17.141 1 36.22 7 GLY B O 1
ATOM 768 N N . CYS B 1 8 ? 19.578 -38.344 17.688 1 36.06 8 CYS B N 1
ATOM 769 C CA . CYS B 1 8 ? 19.078 -36.969 17.734 1 36.06 8 CYS B CA 1
ATOM 770 C C . CYS B 1 8 ? 18.516 -36.562 16.391 1 36.06 8 CYS B C 1
ATOM 772 O O . CYS B 1 8 ? 19.266 -36.312 15.445 1 36.06 8 CYS B O 1
ATOM 774 N N . SER B 1 9 ? 17.688 -37.5 15.859 1 40.62 9 SER B N 1
ATOM 775 C CA . SER B 1 9 ? 17.234 -36.938 14.586 1 40.62 9 SER B CA 1
ATOM 776 C C . SER B 1 9 ? 16.844 -35.469 14.719 1 40.62 9 SER B C 1
ATOM 778 O O . SER B 1 9 ? 16.172 -35.094 15.672 1 40.62 9 SER B O 1
ATOM 780 N N . ILE B 1 10 ? 17.844 -34.719 14.391 1 42.38 10 ILE B N 1
ATOM 781 C CA . ILE B 1 10 ? 17.641 -33.281 14.188 1 42.38 10 ILE B CA 1
ATOM 782 C C . ILE B 1 10 ? 16.359 -33.062 13.383 1 42.38 10 ILE B C 1
ATOM 784 O O . ILE B 1 10 ? 16.234 -33.562 12.258 1 42.38 10 ILE B O 1
ATOM 788 N N . VAL B 1 11 ? 15.234 -33.281 13.977 1 39.72 11 VAL B N 1
ATOM 789 C CA . VAL B 1 11 ? 14.016 -32.844 13.312 1 39.72 11 VAL B CA 1
ATOM 790 C C . VAL B 1 11 ? 14.266 -31.547 12.57 1 39.72 11 VAL B C 1
ATOM 792 O O . VAL B 1 11 ? 14.633 -30.547 13.18 1 39.72 11 VAL B O 1
ATOM 795 N N . ARG B 1 12 ? 14.875 -31.656 11.367 1 38.84 12 ARG B N 1
ATOM 796 C CA . ARG B 1 12 ? 14.898 -30.484 10.5 1 38.84 12 ARG B CA 1
ATOM 797 C C . ARG B 1 12 ? 13.562 -29.75 10.531 1 38.84 12 ARG B C 1
ATOM 799 O O . ARG B 1 12 ? 12.516 -30.344 10.242 1 38.84 12 ARG B O 1
ATOM 806 N N . MET B 1 13 ? 13.234 -29.094 11.672 1 39.09 13 MET B N 1
ATOM 807 C CA . MET B 1 13 ? 12.031 -28.281 11.602 1 39.09 13 MET B CA 1
ATOM 808 C C . MET B 1 13 ? 11.805 -27.766 10.18 1 39.09 13 MET B C 1
ATOM 810 O O . MET B 1 13 ? 12.758 -27.406 9.484 1 39.09 13 MET B O 1
ATOM 814 N N . PRO 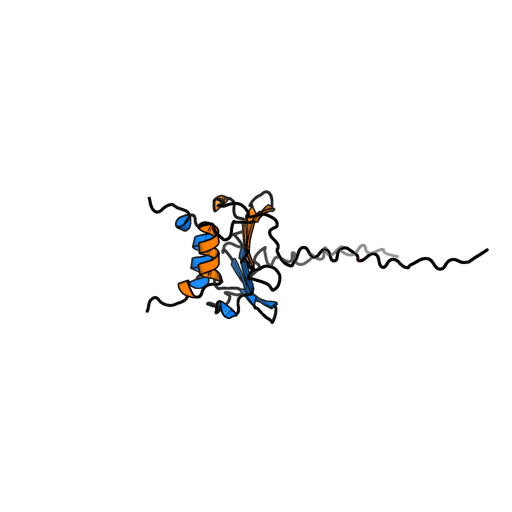B 1 14 ? 10.82 -28.328 9.406 1 42.12 14 PRO B N 1
ATOM 815 C CA . PRO B 1 14 ? 10.484 -27.609 8.172 1 42.12 14 PRO B CA 1
ATOM 816 C C . PRO B 1 14 ? 10.82 -26.125 8.242 1 42.12 14 PRO B C 1
ATOM 818 O O . PRO B 1 14 ? 10.539 -25.469 9.242 1 42.12 14 PRO B O 1
ATOM 821 N N . THR B 1 15 ? 12.102 -25.844 8.102 1 40.06 15 THR B N 1
ATOM 822 C CA . THR B 1 15 ? 12.289 -24.406 7.914 1 40.06 15 THR B CA 1
ATOM 823 C C . THR B 1 15 ? 11.086 -23.797 7.199 1 40.06 15 THR B C 1
ATOM 825 O O . THR B 1 15 ? 10.695 -24.266 6.121 1 40.06 15 THR B O 1
ATOM 828 N N . SER B 1 16 ? 9.805 -23.844 7.734 1 44 16 SER B N 1
ATOM 829 C CA . SER B 1 16 ? 8.695 -23.125 7.117 1 44 16 SER B CA 1
ATOM 830 C C . SER B 1 16 ? 9.203 -22.156 6.043 1 44 16 SER B C 1
ATOM 832 O O . SER B 1 16 ? 9.695 -21.078 6.355 1 44 16 SER B O 1
ATOM 834 N N . SER B 1 17 ? 9.984 -22.656 5.18 1 43.53 17 SER B N 1
ATOM 835 C CA . SER B 1 17 ? 10.531 -21.969 4.016 1 43.53 17 SER B CA 1
ATOM 836 C C . SER B 1 17 ? 9.453 -21.188 3.281 1 43.53 17 SER B C 1
ATOM 838 O O . SER B 1 17 ? 9.5 -21.047 2.057 1 43.53 17 SER B O 1
ATOM 840 N N . ARG B 1 18 ? 8.094 -21.406 3.49 1 48.69 18 ARG B N 1
ATOM 841 C CA . ARG B 1 18 ? 7.293 -20.484 2.693 1 48.69 18 ARG B CA 1
ATOM 842 C C . ARG B 1 18 ? 7.945 -19.109 2.621 1 48.69 18 ARG B C 1
ATOM 844 O O . ARG B 1 18 ? 8.156 -18.469 3.648 1 48.69 18 ARG B O 1
ATOM 851 N N . GLY B 1 19 ? 8.875 -19.094 1.879 1 57.78 19 GLY B N 1
ATOM 852 C CA . GLY B 1 19 ? 9.578 -17.844 1.617 1 57.78 19 GLY B CA 1
ATOM 853 C C . GLY B 1 19 ? 8.766 -16.625 1.956 1 57.78 19 GLY B C 1
ATOM 854 O O . GLY B 1 19 ? 7.715 -16.719 2.596 1 57.78 19 GLY B O 1
ATOM 855 N N . ARG B 1 20 ? 9.375 -15.391 1.893 1 67.81 20 ARG B N 1
ATOM 856 C CA . ARG B 1 20 ? 8.945 -14.055 2.279 1 67.81 20 ARG B CA 1
ATOM 857 C C . ARG B 1 20 ? 7.723 -13.617 1.478 1 67.81 20 ARG B C 1
ATOM 859 O O . ARG B 1 20 ? 7.137 -12.562 1.748 1 67.81 20 ARG B O 1
ATOM 866 N N . CYS B 1 21 ? 7.141 -14.758 0.61 1 84.19 21 CYS B N 1
ATOM 867 C CA . CYS B 1 21 ? 6.012 -14.242 -0.158 1 84.19 21 CYS B CA 1
ATOM 868 C C . CYS B 1 21 ? 4.746 -14.203 0.692 1 84.19 21 CYS B C 1
ATOM 870 O O . CYS B 1 21 ? 4.508 -15.094 1.502 1 84.19 21 CYS B O 1
ATOM 872 N N . LEU B 1 22 ? 4.121 -13.273 0.586 1 89.62 22 LEU B N 1
ATOM 873 C CA . LEU B 1 22 ? 2.926 -13.07 1.397 1 89.62 22 LEU B CA 1
ATOM 874 C C . LEU B 1 22 ? 1.706 -13.703 0.734 1 89.62 22 LEU B C 1
ATOM 876 O O . LEU B 1 22 ? 0.756 -14.094 1.416 1 89.62 22 LEU B O 1
ATOM 880 N N . CYS B 1 23 ? 1.738 -13.734 -0.609 1 92.69 23 CYS B N 1
ATOM 881 C CA . CYS B 1 23 ? 0.61 -14.281 -1.353 1 92.69 23 CYS B CA 1
ATOM 882 C C . CYS B 1 23 ? 0.873 -15.727 -1.754 1 92.69 23 CYS B C 1
ATOM 884 O O . CYS B 1 23 ? 1.893 -16.031 -2.377 1 92.69 23 CYS B O 1
ATOM 886 N N . VAL B 1 24 ? -0.035 -16.625 -1.368 1 85.12 24 VAL B N 1
ATOM 887 C CA . VAL B 1 24 ? 0.139 -18.062 -1.598 1 85.12 24 VAL B CA 1
ATOM 888 C C . VAL B 1 24 ? -0.377 -18.422 -2.988 1 85.12 24 VAL B C 1
ATOM 890 O O . VAL B 1 24 ? 0.195 -19.281 -3.662 1 85.12 24 VAL B O 1
ATOM 893 N N . THR B 1 25 ? -1.433 -17.828 -3.455 1 87.75 25 THR B N 1
ATOM 894 C CA . THR B 1 25 ? -2.029 -18.094 -4.758 1 87.75 25 THR B CA 1
ATOM 895 C C . THR B 1 25 ? -1.916 -16.875 -5.672 1 87.75 25 THR B C 1
ATOM 897 O O . THR B 1 25 ? -1.397 -15.836 -5.266 1 87.75 25 THR B O 1
ATOM 900 N N . ALA B 1 26 ? -2.303 -16.984 -6.898 1 93.12 26 ALA B N 1
ATOM 901 C CA . ALA B 1 26 ? -2.186 -15.914 -7.887 1 93.12 26 ALA B CA 1
ATOM 902 C C . ALA B 1 26 ? -3.035 -14.711 -7.5 1 93.12 26 ALA B C 1
ATOM 904 O O . ALA B 1 26 ? -2.822 -13.602 -8.008 1 93.12 26 ALA B O 1
ATOM 905 N N . GLY B 1 27 ? -3.93 -14.844 -6.645 1 94.88 27 GLY B N 1
ATOM 906 C CA . GLY B 1 27 ? -4.73 -13.734 -6.145 1 94.88 27 GLY B CA 1
ATOM 907 C C . GLY B 1 27 ? -5.906 -13.398 -7.039 1 94.88 27 GLY B C 1
ATOM 908 O O . GLY B 1 27 ? -6.105 -14.031 -8.078 1 94.88 27 GLY B O 1
ATOM 909 N N . ILE B 1 28 ? -6.695 -12.469 -6.668 1 95.75 28 ILE B N 1
ATOM 910 C CA . ILE B 1 28 ? -7.848 -11.984 -7.422 1 95.75 28 ILE B CA 1
ATOM 911 C C . ILE B 1 28 ? -7.387 -10.977 -8.469 1 95.75 28 ILE B C 1
ATOM 913 O O . ILE B 1 28 ? -6.281 -10.438 -8.383 1 95.75 28 ILE B O 1
ATOM 917 N N . ARG B 1 29 ? -8.188 -10.766 -9.375 1 93.56 29 ARG B N 1
ATOM 918 C CA . ARG B 1 29 ? -7.777 -9.93 -10.5 1 93.56 29 ARG B CA 1
ATOM 919 C C . ARG B 1 29 ? -8.133 -8.469 -10.25 1 93.56 29 ARG B C 1
ATOM 921 O O . ARG B 1 29 ? -7.473 -7.566 -10.766 1 93.56 29 ARG B O 1
ATOM 928 N N . SER B 1 30 ? -9.242 -8.242 -9.5 1 93.06 30 SER B N 1
ATOM 929 C CA . SER B 1 30 ? -9.672 -6.863 -9.281 1 93.06 30 SER B CA 1
ATOM 930 C C . SER B 1 30 ? -10.633 -6.766 -8.094 1 93.06 30 SER B C 1
ATOM 932 O O . SER B 1 30 ? -11.359 -7.711 -7.801 1 93.06 30 SER B O 1
ATOM 934 N N . ILE B 1 31 ? -10.57 -5.586 -7.414 1 93.88 31 ILE B N 1
ATOM 935 C CA . ILE B 1 31 ? -11.469 -5.258 -6.305 1 93.88 31 ILE B CA 1
ATOM 936 C C . ILE B 1 31 ? -12.039 -3.855 -6.504 1 93.88 31 ILE B C 1
ATOM 938 O O . ILE B 1 31 ? -11.312 -2.928 -6.875 1 93.88 31 ILE B O 1
ATOM 942 N N . HIS B 1 32 ? -13.328 -3.773 -6.332 1 93.19 32 HIS B N 1
ATOM 943 C CA . HIS B 1 32 ? -13.938 -2.449 -6.402 1 93.19 32 HIS B CA 1
ATOM 944 C C . HIS B 1 32 ? -13.398 -1.535 -5.309 1 93.19 32 HIS B C 1
ATOM 946 O O . HIS B 1 32 ?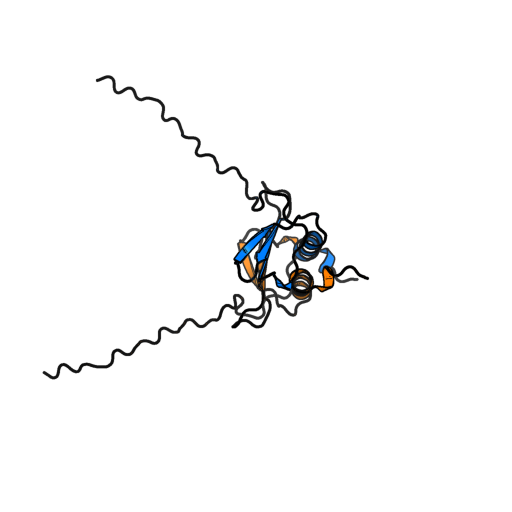 -13.305 -1.939 -4.145 1 93.19 32 HIS B O 1
ATOM 952 N N . PRO B 1 33 ? -13.039 -0.302 -5.688 1 92.88 33 PRO B N 1
ATOM 953 C CA . PRO B 1 33 ? -12.445 0.633 -4.73 1 92.88 33 PRO B CA 1
ATOM 954 C C . PRO B 1 33 ? -13.32 0.861 -3.506 1 92.88 33 PRO B C 1
ATOM 956 O O . PRO B 1 33 ? -12.812 1.152 -2.42 1 92.88 33 PRO B O 1
ATOM 959 N N . LYS B 1 34 ? -14.609 0.639 -3.615 1 91 34 LYS B N 1
ATOM 960 C CA . LYS B 1 34 ? -15.539 0.872 -2.51 1 91 34 LYS B CA 1
ATOM 961 C C . LYS B 1 34 ? -15.266 -0.086 -1.354 1 91 34 LYS B C 1
ATOM 963 O O . LYS B 1 34 ? -15.586 0.213 -0.202 1 91 34 LYS B O 1
ATOM 968 N N . TYR B 1 35 ? -14.641 -1.152 -1.707 1 94.12 35 TYR B N 1
ATOM 969 C CA . TYR B 1 35 ? -14.445 -2.184 -0.694 1 94.12 35 TYR B CA 1
ATOM 970 C C . TYR B 1 35 ? -13.023 -2.143 -0.146 1 94.12 35 TYR B C 1
ATOM 972 O O . TYR B 1 35 ? -12.695 -2.869 0.793 1 94.12 35 TYR B O 1
ATOM 980 N N . ILE B 1 36 ? -12.258 -1.322 -0.672 1 95.25 36 ILE B N 1
ATOM 981 C CA . ILE B 1 36 ? -10.844 -1.3 -0.308 1 95.25 36 ILE B CA 1
ATOM 982 C C . ILE B 1 36 ? -10.641 -0.376 0.89 1 95.25 36 ILE B C 1
ATOM 984 O O . ILE B 1 36 ? -10.969 0.81 0.833 1 95.25 36 ILE B O 1
ATOM 988 N N . ALA B 1 37 ? -10.148 -0.885 1.99 1 96.25 37 ALA B N 1
ATOM 989 C CA . ALA B 1 37 ? -9.828 -0.128 3.197 1 96.25 37 ALA B CA 1
ATOM 990 C C . ALA B 1 37 ? -8.359 0.287 3.205 1 96.25 37 ALA B C 1
ATOM 992 O O . ALA B 1 37 ? -8.031 1.427 3.543 1 96.25 37 ALA B O 1
ATOM 993 N N . LYS B 1 38 ? -7.531 -0.673 2.803 1 97 38 LYS B N 1
ATOM 994 C CA . LYS B 1 38 ? -6.086 -0.49 2.832 1 97 38 LYS B CA 1
ATOM 995 C C . LYS B 1 38 ? -5.41 -1.259 1.701 1 97 38 LYS B C 1
ATOM 997 O O . LYS B 1 38 ? -5.812 -2.379 1.378 1 97 38 LYS B O 1
ATOM 1002 N N . VAL B 1 39 ? -4.422 -0.707 1.051 1 97.62 39 VAL B N 1
ATOM 1003 C CA . VAL B 1 39 ? -3.637 -1.361 0.011 1 97.62 39 VAL B CA 1
ATOM 1004 C C . VAL B 1 39 ? -2.172 -1.425 0.435 1 97.62 39 VAL B C 1
ATOM 1006 O O . VAL B 1 39 ? -1.61 -0.431 0.904 1 97.62 39 VAL B O 1
ATOM 1009 N N . GLU B 1 40 ? -1.583 -2.553 0.324 1 97.62 40 GLU B N 1
ATOM 1010 C CA . GLU B 1 40 ? -0.164 -2.756 0.601 1 97.62 40 GLU B CA 1
ATOM 1011 C C . GLU B 1 40 ? 0.565 -3.295 -0.626 1 97.62 40 GLU B C 1
ATOM 1013 O O . GLU B 1 40 ? 0.178 -4.324 -1.183 1 97.62 40 GLU B O 1
ATOM 1018 N N . ILE B 1 41 ? 1.609 -2.658 -1.036 1 97.69 41 ILE B N 1
ATOM 1019 C CA . ILE B 1 41 ? 2.434 -3.094 -2.158 1 97.69 41 ILE B CA 1
ATOM 1020 C C . ILE B 1 41 ? 3.82 -3.49 -1.659 1 97.69 41 ILE B C 1
ATOM 1022 O O . ILE B 1 41 ? 4.57 -2.648 -1.161 1 97.69 41 ILE B O 1
ATOM 1026 N N . TYR B 1 42 ? 4.098 -4.766 -1.72 1 96 42 TYR B N 1
ATOM 1027 C CA . TYR B 1 42 ? 5.379 -5.301 -1.271 1 96 42 TYR B CA 1
ATOM 1028 C C . TYR B 1 42 ? 6.34 -5.473 -2.441 1 96 42 TYR B C 1
ATOM 1030 O O . TYR B 1 42 ? 6.02 -6.152 -3.42 1 96 42 TYR B O 1
ATOM 1038 N N . GLY B 1 43 ? 7.527 -4.91 -2.248 1 94.44 43 GLY B N 1
ATOM 1039 C CA . GLY B 1 43 ? 8.547 -5.082 -3.27 1 94.44 43 GLY B CA 1
ATOM 1040 C C . GLY B 1 43 ? 9.086 -6.496 -3.344 1 94.44 43 GLY B C 1
ATOM 1041 O O . GLY B 1 43 ? 8.773 -7.332 -2.494 1 94.44 43 GLY B O 1
ATOM 1042 N N . GLN B 1 44 ? 9.852 -6.695 -4.336 1 91.12 44 GLN B N 1
ATOM 1043 C CA . GLN B 1 44 ? 10.438 -8.016 -4.559 1 91.12 44 GLN B CA 1
ATOM 1044 C C . GLN B 1 44 ? 11.5 -8.328 -3.51 1 91.12 44 GLN B C 1
ATOM 1046 O O . GLN B 1 44 ? 12.195 -7.43 -3.033 1 91.12 44 GLN B O 1
ATOM 1051 N N . SER B 1 45 ? 11.453 -9.555 -3.066 1 88.31 45 SER B N 1
ATOM 1052 C CA . SER B 1 45 ? 12.469 -10.016 -2.123 1 88.31 45 SER B CA 1
ATOM 1053 C C . SER B 1 45 ? 13.305 -11.141 -2.719 1 88.31 45 SER B C 1
ATOM 1055 O O . SER B 1 45 ? 13.086 -11.547 -3.861 1 88.31 45 SER B O 1
ATOM 1057 N N . SER B 1 46 ? 14.297 -11.633 -1.979 1 84.75 46 SER B N 1
ATOM 1058 C CA . SER B 1 46 ? 15.188 -12.703 -2.414 1 84.75 46 SER B CA 1
ATOM 1059 C C . SER B 1 46 ? 14.398 -13.969 -2.746 1 84.75 46 SER B C 1
ATOM 1061 O O . SER B 1 46 ? 14.742 -14.688 -3.689 1 84.75 46 SER B O 1
ATOM 1063 N N . SER B 1 47 ? 13.305 -14.172 -2.023 1 87.44 47 SER B N 1
ATOM 1064 C CA . SER B 1 47 ? 12.578 -15.43 -2.186 1 87.44 47 SER B CA 1
ATOM 1065 C C . SER B 1 47 ? 11.242 -15.211 -2.893 1 87.44 47 SER B C 1
ATOM 1067 O O . SER B 1 47 ? 10.547 -16.172 -3.217 1 87.44 47 SER B O 1
ATOM 1069 N N . CYS B 1 48 ? 10.836 -14.016 -3.129 1 90.81 48 CYS B N 1
ATOM 1070 C CA . CYS B 1 48 ? 9.594 -13.641 -3.801 1 90.81 48 CYS B CA 1
ATOM 1071 C C . CYS B 1 48 ? 9.875 -12.727 -4.984 1 90.81 48 CYS B C 1
ATOM 1073 O O . CYS B 1 48 ? 10.117 -11.531 -4.805 1 90.81 48 CYS B O 1
ATOM 1075 N N . GLN B 1 49 ? 9.828 -13.266 -6.098 1 87.62 49 GLN B N 1
ATOM 1076 C CA . GLN B 1 49 ? 10.32 -12.562 -7.281 1 87.62 49 GLN B CA 1
ATOM 1077 C C . GLN B 1 49 ? 9.273 -11.586 -7.812 1 87.62 49 GLN B C 1
ATOM 1079 O O . GLN B 1 49 ? 9.602 -10.664 -8.562 1 87.62 49 GLN B O 1
ATOM 1084 N N . GLN B 1 50 ? 8.062 -11.82 -7.379 1 90.44 50 GLN B N 1
ATOM 1085 C CA . GLN B 1 50 ? 7.027 -10.922 -7.875 1 90.44 50 GLN B CA 1
ATOM 1086 C C . GLN B 1 50 ? 6.707 -9.828 -6.855 1 90.44 50 GLN B C 1
ATOM 1088 O O . GLN B 1 50 ? 6.867 -10.031 -5.652 1 90.44 50 GLN B O 1
ATOM 1093 N N . ILE B 1 51 ? 6.379 -8.672 -7.348 1 95 51 ILE B N 1
ATOM 1094 C CA . ILE B 1 51 ? 5.82 -7.645 -6.477 1 95 51 ILE B CA 1
ATOM 1095 C C . ILE B 1 51 ? 4.395 -8.023 -6.078 1 95 51 ILE B C 1
ATOM 1097 O O . ILE B 1 51 ? 3.604 -8.453 -6.918 1 95 51 ILE B O 1
ATOM 1101 N N . GLU B 1 52 ? 4.141 -7.934 -4.805 1 96.38 52 GLU B N 1
ATOM 1102 C CA . GLU B 1 52 ? 2.838 -8.375 -4.309 1 96.38 52 GLU B CA 1
ATOM 1103 C C . GLU B 1 52 ? 1.966 -7.184 -3.922 1 96.38 52 GLU B C 1
ATOM 1105 O O . GLU B 1 52 ? 2.451 -6.219 -3.33 1 96.38 52 GLU B O 1
ATOM 1110 N N . VAL B 1 53 ? 0.662 -7.293 -4.262 1 96.88 53 VAL B N 1
ATOM 1111 C CA . VAL B 1 53 ? -0.342 -6.301 -3.898 1 96.88 53 VAL B CA 1
ATOM 1112 C C . VAL B 1 53 ? -1.409 -6.941 -3.014 1 96.88 53 VAL B C 1
ATOM 1114 O O . VAL B 1 53 ? -2.109 -7.863 -3.445 1 96.88 53 VAL B O 1
ATOM 1117 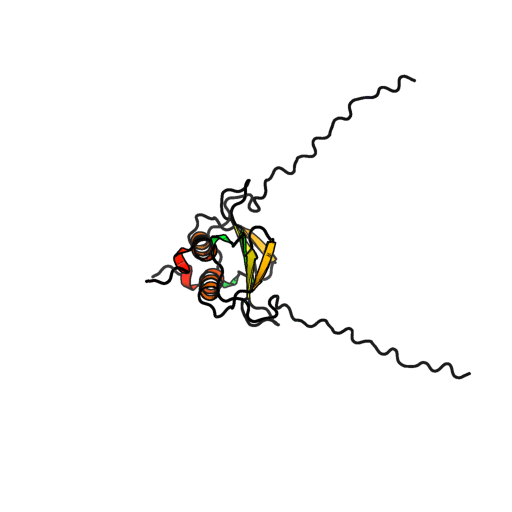N N . ILE B 1 54 ? -1.481 -6.582 -1.751 1 97.31 54 ILE B N 1
ATOM 1118 C CA . ILE B 1 54 ? -2.441 -7.113 -0.791 1 97.31 54 ILE B CA 1
ATOM 1119 C C . ILE B 1 54 ? -3.424 -6.02 -0.38 1 97.31 54 ILE B C 1
ATOM 1121 O O . ILE B 1 54 ? -3.016 -4.949 0.077 1 97.31 54 ILE B O 1
ATOM 1125 N N . VAL B 1 55 ? -4.723 -6.328 -0.509 1 97.06 55 VAL B N 1
ATOM 1126 C CA . VAL B 1 55 ? -5.762 -5.367 -0.161 1 97.06 55 VAL B CA 1
ATOM 1127 C C . VAL B 1 55 ? -6.523 -5.848 1.073 1 97.06 55 VAL B C 1
ATOM 1129 O O . VAL B 1 55 ? -6.75 -7.047 1.24 1 97.06 55 VAL B O 1
ATOM 1132 N N . THR B 1 56 ? -6.82 -4.93 1.948 1 97.5 56 THR B N 1
ATOM 1133 C CA . THR B 1 56 ? -7.703 -5.18 3.08 1 97.5 56 THR B CA 1
ATOM 1134 C C . THR B 1 56 ? -9.102 -4.629 2.807 1 97.5 56 THR B C 1
ATOM 1136 O O . THR B 1 56 ? -9.25 -3.473 2.408 1 97.5 56 THR B O 1
ATOM 1139 N N . LEU B 1 57 ? -10.07 -5.492 2.969 1 96.94 57 LEU B N 1
ATOM 1140 C CA . LEU B 1 57 ? -11.453 -5.117 2.668 1 96.94 57 LEU B CA 1
ATOM 1141 C C . LEU B 1 57 ? -12.062 -4.332 3.824 1 96.94 57 LEU B C 1
ATOM 1143 O O . LEU B 1 57 ? -11.773 -4.609 4.988 1 96.94 57 LEU B O 1
ATOM 1147 N N . ARG B 1 58 ? -12.805 -3.398 3.383 1 92.44 58 ARG B N 1
ATOM 1148 C CA . ARG B 1 58 ? -13.555 -2.615 4.363 1 92.44 58 ARG B CA 1
ATOM 1149 C C . ARG B 1 58 ? -14.641 -3.459 5.027 1 92.44 58 ARG B C 1
ATOM 1151 O O . ARG B 1 58 ? -15.305 -4.25 4.359 1 92.44 58 ARG B O 1
ATOM 1158 N N . GLY B 1 59 ? -14.789 -3.389 6.344 1 90.25 59 GLY B N 1
ATOM 1159 C CA . GLY B 1 59 ? -15.844 -4.121 7.023 1 90.25 59 GLY B CA 1
ATOM 1160 C C . GLY B 1 59 ? -15.383 -5.441 7.605 1 90.25 59 GLY B C 1
ATOM 1161 O O . GLY B 1 59 ? -15.297 -5.594 8.828 1 90.25 59 GLY B O 1
ATOM 1162 N N . SER B 1 60 ? -14.922 -6.316 6.719 1 94.5 60 SER B N 1
ATOM 1163 C CA . SER B 1 60 ? -14.539 -7.645 7.18 1 94.5 60 SER B CA 1
ATOM 1164 C C . SER B 1 60 ? -13.055 -7.707 7.516 1 94.5 60 SER B C 1
ATOM 1166 O O . SER B 1 60 ? -12.594 -8.641 8.172 1 94.5 60 SER B O 1
ATOM 1168 N N . GLU B 1 61 ? -12.383 -6.781 7.148 1 93.44 61 GLU B N 1
ATOM 1169 C CA . GLU B 1 61 ? -10.938 -6.715 7.375 1 93.44 61 GLU B CA 1
ATOM 1170 C C . GLU B 1 61 ? -10.227 -7.93 6.781 1 93.44 61 GLU B C 1
ATOM 1172 O O . GLU B 1 61 ? -9.211 -8.375 7.309 1 93.44 61 GLU B O 1
ATOM 1177 N N . GLN B 1 62 ? -10.906 -8.539 5.762 1 95.62 62 GLN B N 1
ATOM 1178 C CA . GLN B 1 62 ? -10.273 -9.641 5.043 1 95.62 62 GLN B CA 1
ATOM 1179 C C . GLN B 1 62 ? -9.195 -9.133 4.098 1 95.62 62 GLN B C 1
ATOM 1181 O O . GLN B 1 62 ? -9.367 -8.102 3.451 1 95.62 62 GLN B O 1
ATOM 1186 N N . ARG B 1 63 ? -8.133 -9.906 4.047 1 95.62 63 ARG B N 1
ATOM 1187 C CA . ARG B 1 63 ? -7.039 -9.57 3.137 1 95.62 63 ARG B CA 1
ATOM 1188 C C . ARG B 1 63 ? -7.07 -10.453 1.894 1 95.62 63 ARG B C 1
ATOM 1190 O O . ARG B 1 63 ? -7.234 -11.672 1.995 1 95.62 63 ARG B O 1
ATOM 1197 N N . LYS B 1 64 ? -6.898 -9.789 0.795 1 96.88 64 LYS B N 1
ATOM 1198 C CA . LYS B 1 64 ? -6.863 -10.508 -0.474 1 96.88 64 LYS B CA 1
ATOM 1199 C C . LYS B 1 64 ? -5.672 -10.07 -1.32 1 96.88 64 LYS B C 1
ATOM 1201 O O . LYS B 1 64 ? -5.367 -8.883 -1.402 1 96.88 64 LYS B O 1
ATOM 1206 N N . CYS B 1 65 ? -5.062 -11.094 -1.874 1 97.31 65 CYS B N 1
ATOM 1207 C CA . CYS B 1 65 ? -3.982 -10.812 -2.811 1 97.31 65 CYS B CA 1
ATOM 1208 C C . CYS B 1 65 ? -4.531 -10.484 -4.195 1 97.31 65 CYS B C 1
ATOM 1210 O O . CYS B 1 65 ? -5.426 -11.172 -4.691 1 97.31 65 CYS B O 1
ATOM 1212 N N . LEU B 1 66 ? -3.961 -9.43 -4.785 1 96.5 66 LEU B N 1
ATOM 1213 C CA . LEU B 1 66 ? -4.242 -9.117 -6.184 1 96.5 66 LEU B CA 1
ATOM 1214 C C . LEU B 1 66 ? -3.213 -9.766 -7.102 1 96.5 66 LEU B C 1
ATOM 1216 O O . LEU B 1 66 ? -2.021 -9.797 -6.785 1 96.5 66 LEU B O 1
ATOM 1220 N N . ASN B 1 67 ? -3.707 -10.273 -8.211 1 96.5 67 ASN B N 1
ATOM 1221 C CA . ASN B 1 67 ? -2.795 -10.828 -9.203 1 96.5 67 ASN B CA 1
ATOM 1222 C C . ASN B 1 67 ? -1.874 -9.75 -9.781 1 96.5 67 ASN B C 1
ATOM 1224 O O . ASN B 1 67 ? -2.344 -8.758 -10.344 1 96.5 67 ASN B O 1
ATOM 1228 N N . SER B 1 68 ? -0.537 -9.883 -9.641 1 94.81 68 SER B N 1
ATOM 1229 C CA . SER B 1 68 ? 0.458 -8.891 -10.031 1 94.81 68 SER B CA 1
ATOM 1230 C C . SER B 1 68 ? 0.446 -8.664 -11.539 1 94.81 68 SER B C 1
ATOM 1232 O O . SER B 1 68 ? 0.977 -7.66 -12.023 1 94.81 68 SER B O 1
ATOM 1234 N N . LYS B 1 69 ? -0.149 -9.523 -12.203 1 94.56 69 LYS B N 1
ATOM 1235 C CA . LYS B 1 69 ? -0.231 -9.414 -13.656 1 94.56 69 LYS B CA 1
ATOM 1236 C C . LYS B 1 69 ? -1.554 -8.781 -14.086 1 94.56 69 LYS B C 1
ATOM 1238 O O . LYS B 1 69 ? -1.775 -8.539 -15.273 1 94.56 69 LYS B O 1
ATOM 1243 N N . SER B 1 70 ? -2.387 -8.555 -13.086 1 94.31 70 SER B N 1
ATOM 1244 C CA . SER B 1 70 ? -3.666 -7.926 -13.398 1 94.31 70 SER B CA 1
ATOM 1245 C C . SER B 1 70 ? -3.498 -6.438 -13.688 1 94.31 70 SER B C 1
ATOM 1247 O O . SER B 1 70 ? -2.529 -5.82 -13.234 1 94.31 70 SER B O 1
ATOM 1249 N N . LYS B 1 71 ? -4.484 -5.898 -14.336 1 92.75 71 LYS B N 1
ATOM 1250 C CA . LYS B 1 71 ? -4.43 -4.484 -14.695 1 92.75 71 LYS B CA 1
ATOM 1251 C C . LYS B 1 71 ? -4.375 -3.602 -13.453 1 92.75 71 LYS B C 1
ATOM 1253 O O . LYS B 1 71 ? -3.566 -2.676 -13.375 1 92.75 71 LYS B O 1
ATOM 1258 N N . GLN B 1 72 ? -5.219 -3.959 -12.508 1 93.62 72 GLN B N 1
ATOM 1259 C CA . GLN B 1 72 ? -5.305 -3.168 -11.281 1 93.62 72 GLN B CA 1
ATOM 1260 C C . GLN B 1 72 ? -3.984 -3.197 -10.516 1 93.62 72 GLN B C 1
ATOM 1262 O O . GLN B 1 72 ? -3.453 -2.148 -10.148 1 93.62 72 GLN B O 1
ATOM 1267 N N . ALA B 1 73 ? -3.475 -4.379 -10.352 1 95.75 73 ALA B N 1
ATOM 1268 C CA . ALA B 1 73 ? -2.229 -4.523 -9.609 1 95.75 73 ALA B CA 1
ATOM 1269 C C . ALA B 1 73 ? -1.054 -3.932 -10.383 1 95.75 73 ALA B C 1
ATOM 1271 O O . ALA B 1 73 ? -0.187 -3.271 -9.805 1 95.75 73 ALA B O 1
ATOM 1272 N N . SER B 1 74 ? -1.097 -4.156 -11.68 1 94 74 SER B N 1
ATOM 1273 C CA . SER B 1 74 ? -0.017 -3.658 -12.523 1 94 74 SER B CA 1
ATOM 1274 C C . SER B 1 74 ? 0.09 -2.139 -12.445 1 94 74 SER B C 1
ATOM 1276 O O . SER B 1 74 ? 1.193 -1.591 -12.406 1 94 74 SER B O 1
ATOM 1278 N N . ARG B 1 75 ? -0.986 -1.472 -12.344 1 92.12 75 ARG B N 1
ATOM 1279 C CA . ARG B 1 75 ? -0.993 -0.016 -12.234 1 92.12 75 ARG B CA 1
ATOM 1280 C C . ARG B 1 75 ? -0.421 0.439 -10.898 1 92.12 75 ARG B C 1
ATOM 1282 O O . ARG B 1 75 ? 0.38 1.375 -10.844 1 92.12 75 ARG B O 1
ATOM 1289 N N . LEU B 1 76 ? -0.815 -0.251 -9.898 1 94.81 76 LEU B N 1
ATOM 1290 C CA . LEU B 1 76 ? -0.308 0.066 -8.562 1 94.81 76 LEU B CA 1
ATOM 1291 C C . LEU B 1 76 ? 1.201 -0.141 -8.492 1 94.81 76 LEU B C 1
ATOM 1293 O O . LEU B 1 76 ? 1.92 0.688 -7.934 1 94.81 76 LEU B O 1
ATOM 1297 N N . ILE B 1 77 ? 1.666 -1.207 -9.148 1 95.5 77 ILE B N 1
ATOM 1298 C CA . ILE B 1 77 ? 3.082 -1.559 -9.156 1 95.5 77 ILE B CA 1
ATOM 1299 C C . ILE B 1 77 ? 3.865 -0.522 -9.961 1 95.5 77 ILE B C 1
ATOM 1301 O O . ILE B 1 77 ? 4.941 -0.089 -9.547 1 95.5 77 ILE B O 1
ATOM 1305 N N . GLN B 1 78 ? 3.299 -0.078 -11.062 1 93 78 GLN B N 1
ATOM 1306 C CA . GLN B 1 78 ? 3.961 0.892 -11.93 1 93 78 GLN B CA 1
ATOM 1307 C C . GLN B 1 78 ? 4.145 2.229 -11.219 1 93 78 GLN B C 1
ATOM 1309 O O . GLN B 1 78 ? 5.219 2.834 -11.289 1 93 78 GLN B O 1
ATOM 1314 N N . VAL B 1 79 ? 3.16 2.631 -10.453 1 90.94 79 VAL B N 1
ATOM 1315 C CA . VAL B 1 79 ? 3.188 3.941 -9.812 1 90.94 79 VAL B CA 1
ATOM 1316 C C . VAL B 1 79 ? 4.07 3.891 -8.562 1 90.94 79 VAL B C 1
ATOM 1318 O O . VAL B 1 79 ? 4.727 4.875 -8.219 1 90.94 79 VAL B O 1
ATOM 1321 N N . SER B 1 80 ? 4.195 2.723 -7.934 1 94.06 80 SER B N 1
ATOM 1322 C CA . SER B 1 80 ? 4.906 2.617 -6.664 1 94.06 80 SER B CA 1
ATOM 1323 C C . SER B 1 80 ? 6.375 2.268 -6.879 1 94.06 80 SER B C 1
ATOM 1325 O O . SER B 1 80 ? 7.254 2.826 -6.223 1 94.06 80 SER B O 1
ATOM 1327 N N . HIS B 1 81 ? 6.574 1.354 -7.828 1 92.94 81 HIS B N 1
ATOM 1328 C CA . HIS B 1 81 ? 7.91 0.771 -7.891 1 92.94 81 HIS B CA 1
ATOM 1329 C C . HIS B 1 81 ? 8.555 1.009 -9.25 1 92.94 81 HIS B C 1
ATOM 1331 O O . HIS B 1 81 ? 9.734 0.717 -9.438 1 92.94 81 HIS B O 1
ATOM 1337 N N . LYS B 1 82 ? 7.676 1.605 -9.984 1 85.06 82 LYS B N 1
ATOM 1338 C CA . LYS B 1 82 ? 8.273 1.834 -11.289 1 85.06 82 LYS B CA 1
ATOM 1339 C C . LYS B 1 82 ? 8.312 3.322 -11.625 1 85.06 82 LYS B C 1
ATOM 1341 O O . LYS B 1 82 ? 7.438 4.082 -11.203 1 85.06 82 LYS B O 1
ATOM 1346 N N . ASP B 1 83 ? 9.445 3.99 -11.805 1 70.38 83 ASP B N 1
ATOM 1347 C CA . ASP B 1 83 ? 9.773 5.395 -12.039 1 70.38 83 ASP B CA 1
ATOM 1348 C C . ASP B 1 83 ? 8.922 5.977 -13.164 1 70.38 83 ASP B C 1
ATOM 1350 O O . ASP B 1 83 ? 9.047 7.16 -13.492 1 70.38 83 ASP B O 1
ATOM 1354 N N . LYS B 1 84 ? 8.102 5.23 -13.648 1 61.81 84 LYS B N 1
ATOM 1355 C CA . LYS B 1 84 ? 7.484 5.738 -14.867 1 61.81 84 LYS B CA 1
ATOM 1356 C C . LYS B 1 84 ? 6.562 6.914 -14.578 1 61.81 84 LYS B C 1
ATOM 1358 O O . LYS B 1 84 ? 6.496 7.871 -15.352 1 61.81 84 LYS B O 1
ATOM 1363 N N . PHE B 1 85 ? 5.945 6.914 -13.43 1 58.41 85 PHE B N 1
ATOM 1364 C CA . PHE B 1 85 ? 4.902 7.906 -13.195 1 58.41 85 PHE B CA 1
ATOM 1365 C C . PHE B 1 85 ? 5.492 9.188 -12.617 1 58.41 85 PHE B C 1
ATOM 1367 O O . PHE B 1 85 ? 4.938 10.273 -12.797 1 58.41 85 PHE B O 1
ATOM 1374 N N . LEU B 1 86 ? 6.645 8.953 -11.914 1 57.91 86 LEU B N 1
ATOM 1375 C CA . LEU B 1 86 ? 7.238 10.148 -11.328 1 57.91 86 LEU B CA 1
ATOM 1376 C C . LEU B 1 86 ? 8.07 10.898 -12.367 1 57.91 86 LEU B C 1
ATOM 1378 O O . LEU B 1 86 ? 8.555 12 -12.094 1 57.91 86 LEU B O 1
ATOM 1382 N N . ARG B 1 87 ? 8.414 10.102 -13.406 1 53.06 87 ARG B N 1
ATOM 1383 C CA . ARG B 1 87 ? 9.203 10.82 -14.406 1 53.06 87 ARG B CA 1
ATOM 1384 C C . ARG B 1 87 ? 8.359 11.852 -15.133 1 53.06 87 ARG B C 1
ATOM 1386 O O . ARG B 1 87 ? 7.23 11.57 -15.547 1 53.06 87 ARG B O 1
ATOM 1393 N N . ARG B 1 88 ? 8.602 13.086 -14.891 1 47.59 88 ARG B N 1
ATOM 1394 C CA . ARG B 1 88 ? 8.062 14.234 -15.617 1 47.59 88 ARG B CA 1
ATOM 1395 C C . ARG B 1 88 ? 8.023 13.961 -17.109 1 47.59 88 ARG B C 1
ATOM 1397 O O . ARG B 1 88 ? 9.016 13.523 -17.703 1 47.59 88 ARG B O 1
ATOM 1404 N N . SER B 1 89 ? 6.781 13.492 -17.75 1 38.69 89 SER B N 1
ATOM 1405 C CA . SER B 1 89 ? 6.789 13.562 -19.203 1 38.69 89 SER B CA 1
ATOM 1406 C C . SER B 1 89 ? 7.73 14.656 -19.703 1 38.69 89 SER B C 1
ATOM 1408 O O . SER B 1 89 ? 7.508 15.844 -19.453 1 38.69 89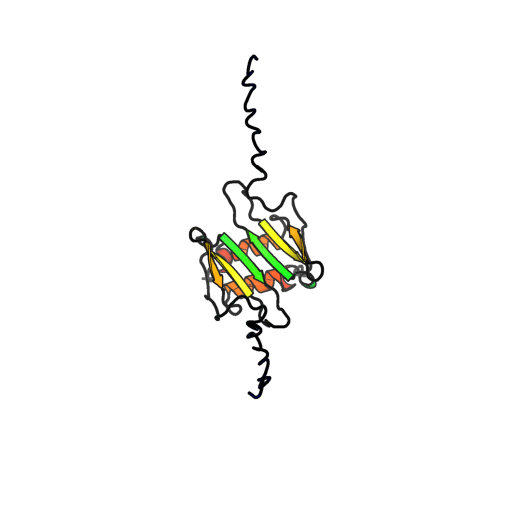 SER B O 1
ATOM 1410 N N . LYS B 1 90 ? 9.047 14.484 -19.812 1 33.81 90 LYS B N 1
ATOM 1411 C CA . LYS B 1 90 ? 9.844 15.422 -20.594 1 33.81 90 LYS B CA 1
ATOM 1412 C C . LYS B 1 90 ? 9.172 15.734 -21.938 1 33.81 90 LYS B C 1
ATOM 1414 O O . LYS B 1 90 ? 8.656 14.836 -22.594 1 33.81 90 LYS B O 1
#

Secondary structure (DSSP, 8-state):
-----------------S-S---SS--BS---GGGEEEEEEEPP-SS--S-EEEEEETTT--EEEEPTTSHHHHHHHHHHHSTTTTS---/-------------------S---SS--BS---GGGEEEEEEEPP-SS--S-EEEEEETTT--EEEEPTTSHHHHHHHHHHH-TTTTS---

Sequence (180 aa):
MNYRITGCSIVRMPTSSRGRCLCVTAGIRSIHPKYIAKVEIYGQSSSCQQIEVIVTLRGSEQRKCLNSKSKQASRLIQVSHKDKFLRRSKMNYRITGCSIVRMPTSSRGRCLCVTAGIRSIHPKYIAKVEIYGQSSSCQQIEVIVTLRGSEQRKCLNSKSKQASRLIQVSHKDKFLRRSK

pLDDT: mean 78.4, std 23.18, range [29.17, 97.69]

Radius of gyration: 23.25 Å; Cα contacts (8 Å, |Δi|>4): 309; chains: 2; bounding box: 39×70×84 Å

Foldseek 3Di:
DPPPPPDVPVPPPPPVPPPPDPDDDQWAQDDDPVFFDDWDWADADPSRHAIWIWTQTPPVRDITTHRCPHPVNVVVCCVPPNCPVVPDPD/DPPPPPDPPPPPPPPVPPPPDPDPDQWAQDDDPVFFPDWDWADADPSRHAIWIWTQTPPVRDITTHRCPHPVNVVVCCVPPNCPVVPDPD

Nearest PDB structures (foldseek):
  1o7z-assembly1_A  TM=8.233E-01  e=2.592E-04  Homo sapiens
  2r3z-assembly1_C  TM=8.260E-01  e=2.433E-04  Mus musculus
  8hnk-assembly1_L  TM=7.623E-01  e=1.563E-04  Homo sapiens
  1o7y-assembly1_B  TM=7.977E-01  e=4.580E-04  Homo sapiens
  1o80-assembly1_A  TM=7.633E-01  e=4.036E-04  Homo sapiens

InterPro domains:
  IPR001811 Chemokine interleukin-8-like domain [PF00048] (20-78)
  IPR018048 CXC chemokine, conserved site [PS00471] (21-67)
  IPR036048 Chemokine interleukin-8-like superfamily [SSF54117] (16-82)